Protein AF-A0A4Q0T1L3-F1 (afdb_monomer)

Mean predicted aligned error: 10.46 Å

pLDDT: mean 76.22, std 13.45, range [48.03, 91.88]

Foldseek 3Di:
DDPLVVLLVVLLVLLVVLLVVLVVLLVVLVDQPQDPDDDQPDDPPDDPVSVVVVVVSVVVSVVVSVVVSVVSNVVSVVSNVSSVVSVVVSVVSVVD

Organism: NCBI:txid2479048

Sequence (96 aa):
MNTFRIAYIVCSSAAAICALAAAVYWYLSSRPTPTLCEVPGASISDVPELYT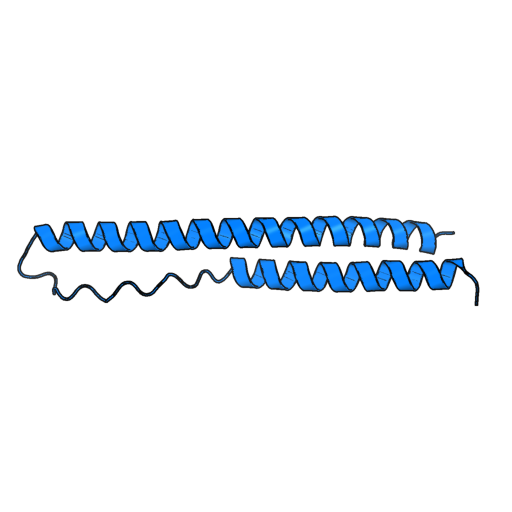LNVQVDVYAVRDALIETSTLNKKAAIWSAVAALFGAAAAILGIM

Solvent-accessible surface area (backbone atoms only — not comparable to full-atom values): 5113 Å² total; per-residue (Å²): 130,62,69,56,60,55,52,22,52,52,27,42,51,52,13,51,53,27,40,50,53,14,51,51,28,46,52,51,33,73,53,58,73,56,66,81,69,74,77,71,94,64,73,96,82,80,62,76,74,57,52,60,50,50,57,48,52,54,52,50,33,52,49,52,30,51,53,52,26,53,53,32,42,54,52,15,50,51,28,42,52,53,12,49,53,27,39,51,53,17,53,56,45,70,74,108

Radius of gyration: 23.12 Å; Cα contacts (8 Å, |Δi|>4): 80; chains: 1; bounding box: 56×13×64 Å

Structure (mmCIF, N/CA/C/O backbone):
data_AF-A0A4Q0T1L3-F1
#
_entry.id   A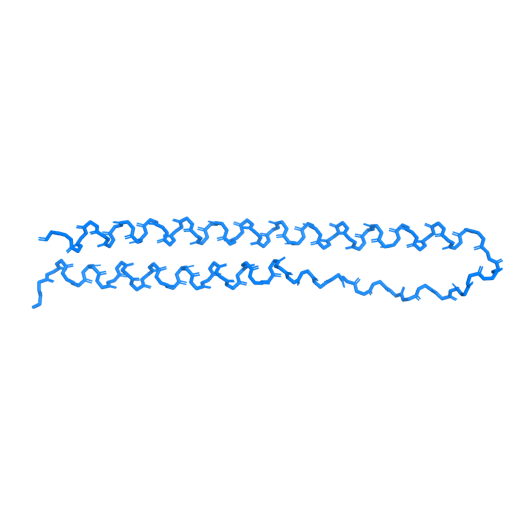F-A0A4Q0T1L3-F1
#
loop_
_atom_site.group_PDB
_atom_site.id
_atom_site.type_symbol
_atom_site.label_atom_id
_atom_site.label_alt_id
_atom_site.label_comp_id
_atom_site.label_asym_id
_atom_site.label_entity_id
_atom_site.label_seq_id
_atom_site.pdbx_PDB_ins_code
_atom_site.Cartn_x
_atom_site.Cartn_y
_atom_site.Cartn_z
_atom_site.occupancy
_atom_site.B_iso_or_equiv
_atom_site.auth_seq_id
_atom_site.auth_comp_id
_atom_site.auth_asym_id
_atom_site.auth_atom_id
_atom_site.pdbx_PDB_model_num
ATOM 1 N N . MET A 1 1 ? 27.715 0.424 -20.783 1.00 59.72 1 MET A N 1
ATOM 2 C CA . MET A 1 1 ? 26.371 0.014 -20.315 1.00 59.72 1 MET A CA 1
ATOM 3 C C . MET A 1 1 ? 25.367 0.947 -20.983 1.00 59.72 1 MET A C 1
ATOM 5 O O . MET A 1 1 ? 25.541 2.147 -20.840 1.00 59.72 1 MET A O 1
ATOM 9 N N . ASN A 1 2 ? 24.426 0.440 -21.792 1.00 78.12 2 ASN A N 1
ATOM 10 C CA . ASN A 1 2 ? 23.493 1.288 -22.556 1.00 78.12 2 ASN A CA 1
ATOM 11 C C . ASN A 1 2 ? 22.631 2.140 -21.616 1.00 78.12 2 ASN A C 1
ATOM 13 O O . ASN A 1 2 ? 22.073 1.612 -20.655 1.00 78.12 2 ASN A O 1
ATOM 17 N N . THR A 1 3 ? 22.487 3.430 -21.918 1.00 81.81 3 THR A N 1
ATOM 18 C CA . THR A 1 3 ? 21.725 4.414 -21.128 1.00 81.81 3 THR A CA 1
ATOM 19 C C . THR A 1 3 ? 20.294 3.944 -20.823 1.00 81.81 3 THR A C 1
ATOM 21 O O . THR A 1 3 ? 19.819 4.108 -19.702 1.00 81.81 3 THR A O 1
ATOM 24 N N . PHE A 1 4 ? 19.650 3.245 -21.764 1.00 84.38 4 PHE A N 1
ATOM 25 C CA . PHE A 1 4 ? 18.324 2.635 -21.589 1.00 84.38 4 PHE A CA 1
ATOM 26 C C . PHE A 1 4 ? 18.271 1.564 -20.494 1.00 84.38 4 PHE A C 1
ATOM 28 O O . PHE A 1 4 ? 17.331 1.535 -19.706 1.00 84.38 4 PHE A O 1
ATOM 35 N N . ARG A 1 5 ? 19.313 0.730 -20.367 1.00 83.44 5 ARG A N 1
ATOM 36 C CA . ARG A 1 5 ? 19.382 -0.281 -19.299 1.00 83.44 5 ARG A CA 1
ATOM 37 C C . ARG A 1 5 ? 19.495 0.359 -17.921 1.00 83.44 5 ARG A C 1
ATOM 39 O O . ARG A 1 5 ? 18.912 -0.144 -16.969 1.00 83.44 5 ARG A O 1
ATOM 46 N N . ILE A 1 6 ? 20.227 1.467 -17.815 1.00 86.25 6 ILE A N 1
ATOM 47 C CA . ILE A 1 6 ? 20.348 2.212 -16.556 1.00 86.25 6 ILE A CA 1
ATOM 48 C C . ILE A 1 6 ? 18.988 2.820 -16.188 1.00 86.25 6 ILE A C 1
ATOM 50 O O . ILE A 1 6 ? 18.528 2.629 -15.065 1.00 86.25 6 ILE A O 1
ATOM 54 N N . ALA A 1 7 ? 18.306 3.469 -17.139 1.00 85.56 7 ALA A N 1
ATOM 55 C CA . ALA A 1 7 ? 16.974 4.036 -16.921 1.00 85.56 7 ALA A CA 1
ATOM 56 C C . ALA A 1 7 ? 15.933 2.968 -16.531 1.00 85.56 7 ALA A C 1
ATOM 58 O O . ALA A 1 7 ? 15.173 3.170 -15.587 1.00 85.56 7 ALA A O 1
ATOM 59 N N . TYR A 1 8 ? 15.956 1.801 -17.182 1.00 88.88 8 TYR A N 1
ATOM 60 C CA . TYR A 1 8 ? 15.109 0.657 -16.835 1.00 88.88 8 TYR A CA 1
ATOM 61 C C . TYR A 1 8 ? 15.305 0.201 -15.382 1.00 88.88 8 TYR A C 1
ATOM 63 O O . TYR A 1 8 ? 14.328 0.014 -14.652 1.00 88.88 8 TYR A O 1
ATOM 71 N N . ILE A 1 9 ? 16.561 0.043 -14.946 1.00 87.69 9 ILE A N 1
ATOM 72 C CA . ILE A 1 9 ? 16.888 -0.383 -13.576 1.00 87.69 9 ILE A CA 1
ATOM 73 C C . ILE A 1 9 ? 16.395 0.657 -12.563 1.00 87.69 9 ILE A C 1
ATOM 75 O O . ILE A 1 9 ? 15.808 0.294 -11.541 1.00 87.69 9 ILE A O 1
ATOM 79 N N . VAL A 1 10 ? 16.584 1.948 -12.851 1.00 88.19 10 VAL A N 1
ATOM 80 C CA . VAL A 1 10 ? 16.126 3.042 -11.981 1.00 88.19 10 VAL A CA 1
ATOM 81 C C . VAL A 1 10 ? 14.597 3.068 -11.879 1.00 88.19 10 VAL A C 1
ATOM 83 O O . VAL A 1 10 ? 14.064 3.090 -10.772 1.00 88.19 10 VAL A O 1
ATOM 86 N N . CYS A 1 11 ? 13.869 2.991 -12.995 1.00 87.94 11 CYS A N 1
ATOM 87 C CA . CYS A 1 11 ? 12.403 2.976 -12.962 1.00 87.94 11 CYS A CA 1
ATOM 88 C C . CYS A 1 11 ? 11.852 1.718 -12.272 1.00 87.94 11 CYS A C 1
ATOM 90 O O . CYS A 1 11 ? 10.925 1.819 -11.471 1.00 87.94 11 CYS A O 1
ATOM 92 N N . SER A 1 12 ? 12.450 0.548 -12.516 1.00 86.06 12 SER A N 1
ATOM 93 C CA . SER A 1 12 ? 12.020 -0.715 -11.896 1.00 86.06 12 SER A CA 1
ATOM 94 C C . SER A 1 12 ? 12.247 -0.722 -10.384 1.00 86.06 12 SER A C 1
ATOM 96 O O . SER A 1 12 ? 11.379 -1.148 -9.623 1.00 86.06 12 SER A O 1
ATOM 98 N N . SER A 1 13 ? 13.398 -0.218 -9.929 1.00 88.69 13 SER A N 1
ATOM 99 C CA . SER A 1 13 ? 13.694 -0.101 -8.497 1.00 88.69 13 SER A CA 1
ATOM 100 C C . SER A 1 13 ? 12.791 0.926 -7.808 1.00 88.69 13 SER A C 1
ATOM 102 O O . SER A 1 13 ? 12.257 0.637 -6.737 1.00 88.69 13 SER A O 1
ATOM 104 N N . ALA A 1 14 ? 12.529 2.074 -8.442 1.00 88.06 14 ALA A N 1
ATOM 105 C CA . ALA A 1 14 ? 11.575 3.060 -7.935 1.00 88.06 14 ALA A CA 1
ATOM 106 C C . ALA A 1 14 ? 10.152 2.483 -7.819 1.00 88.06 14 ALA A C 1
ATOM 108 O O . ALA A 1 14 ? 9.498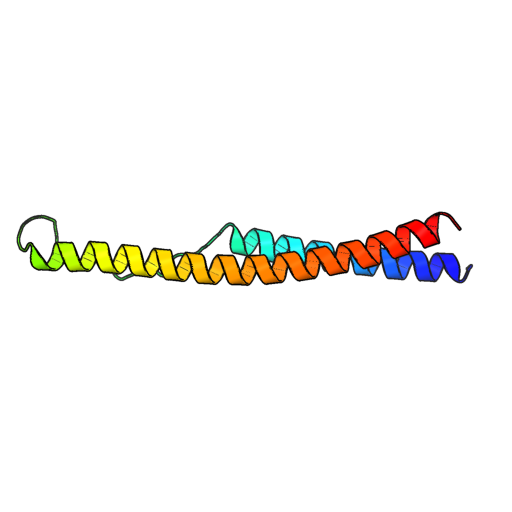 2.666 -6.790 1.00 88.06 14 ALA A O 1
ATOM 109 N N . ALA A 1 15 ? 9.695 1.727 -8.826 1.00 88.81 15 ALA A N 1
ATOM 110 C CA . ALA A 1 15 ? 8.401 1.046 -8.795 1.00 88.81 15 ALA A CA 1
ATOM 111 C C . ALA A 1 15 ? 8.309 0.043 -7.634 1.00 88.81 15 ALA A C 1
ATOM 113 O O . ALA A 1 15 ? 7.318 0.039 -6.903 1.00 88.81 15 ALA A O 1
ATOM 114 N N . ALA A 1 16 ? 9.359 -0.757 -7.420 1.00 88.50 16 ALA A N 1
ATOM 115 C CA . ALA A 1 16 ? 9.414 -1.734 -6.335 1.00 88.50 16 ALA A CA 1
ATOM 116 C C . ALA A 1 16 ? 9.348 -1.075 -4.945 1.00 88.50 16 ALA A C 1
ATOM 118 O O . ALA A 1 16 ? 8.588 -1.525 -4.088 1.00 88.50 16 ALA A O 1
ATOM 119 N N . ILE A 1 17 ? 10.085 0.021 -4.729 1.00 91.88 17 ILE A N 1
ATOM 120 C CA . ILE A 1 17 ? 10.057 0.769 -3.459 1.00 91.88 17 ILE A CA 1
ATOM 121 C C . ILE A 1 17 ? 8.660 1.348 -3.203 1.00 91.88 17 ILE A C 1
ATOM 123 O O . ILE A 1 17 ? 8.130 1.226 -2.097 1.00 91.88 17 ILE A O 1
ATOM 127 N N . CYS A 1 18 ? 8.033 1.932 -4.227 1.00 88.81 18 CYS A N 1
ATOM 128 C CA . CYS A 1 18 ? 6.682 2.482 -4.111 1.00 88.81 18 CYS A CA 1
ATOM 129 C C . CYS A 1 18 ? 5.642 1.388 -3.819 1.00 88.81 18 CYS A C 1
ATOM 131 O O . CYS A 1 18 ? 4.753 1.589 -2.992 1.00 88.81 18 CYS A O 1
ATOM 133 N N . ALA A 1 19 ? 5.772 0.217 -4.451 1.00 83.69 19 ALA A N 1
ATOM 134 C CA . ALA A 1 19 ? 4.894 -0.926 -4.211 1.00 83.69 19 ALA A CA 1
ATOM 135 C C . ALA A 1 19 ? 5.036 -1.471 -2.780 1.00 83.69 19 ALA A C 1
ATOM 137 O O . ALA A 1 19 ? 4.031 -1.776 -2.138 1.00 83.69 19 ALA A O 1
ATOM 138 N N . LEU A 1 20 ? 6.262 -1.529 -2.246 1.00 90.62 20 LEU A N 1
ATOM 139 C CA . LEU A 1 20 ? 6.504 -1.899 -0.848 1.00 90.62 20 LEU A CA 1
ATOM 140 C C . LEU A 1 20 ? 5.868 -0.896 0.120 1.00 90.62 20 LEU A C 1
ATOM 142 O O . LEU A 1 20 ? 5.187 -1.307 1.059 1.00 90.62 20 LEU A O 1
ATOM 146 N N . ALA A 1 21 ? 6.026 0.407 -0.126 1.00 88.31 21 ALA A N 1
ATOM 147 C CA . ALA A 1 21 ? 5.383 1.439 0.687 1.00 88.31 21 ALA A CA 1
ATOM 148 C C . ALA A 1 21 ? 3.850 1.303 0.659 1.00 88.31 21 ALA A C 1
ATOM 150 O O . ALA A 1 21 ? 3.208 1.330 1.709 1.00 88.31 21 ALA A O 1
ATOM 151 N N . ALA A 1 22 ? 3.262 1.080 -0.522 1.00 84.88 22 ALA A N 1
ATOM 152 C CA . ALA A 1 22 ? 1.832 0.820 -0.657 1.00 84.88 22 ALA A CA 1
ATOM 153 C C . ALA A 1 22 ? 1.394 -0.412 0.150 1.00 84.88 22 ALA A C 1
ATOM 155 O O . ALA A 1 22 ? 0.411 -0.334 0.885 1.00 84.88 22 ALA A O 1
ATOM 156 N N . ALA A 1 23 ? 2.135 -1.520 0.059 1.00 85.50 23 ALA A N 1
ATOM 157 C CA . ALA A 1 23 ? 1.843 -2.751 0.790 1.00 85.50 23 ALA A CA 1
ATOM 158 C C . ALA A 1 23 ? 1.874 -2.548 2.314 1.00 85.50 23 ALA A C 1
ATOM 160 O O . ALA A 1 23 ? 1.004 -3.063 3.014 1.00 85.50 23 ALA A O 1
ATOM 161 N N . VAL A 1 24 ? 2.817 -1.749 2.829 1.00 87.81 24 VAL A N 1
ATOM 162 C CA . VAL A 1 24 ? 2.860 -1.384 4.256 1.00 87.81 24 VAL A CA 1
ATOM 163 C C . VAL A 1 24 ? 1.603 -0.615 4.660 1.00 87.81 24 VAL A C 1
ATOM 165 O O . VAL A 1 24 ? 0.991 -0.946 5.673 1.00 87.81 24 VAL A O 1
ATOM 168 N N . TYR A 1 25 ? 1.168 0.371 3.872 1.00 86.12 25 TYR A N 1
ATOM 169 C CA . TYR A 1 25 ? -0.052 1.122 4.187 1.00 86.12 25 TYR A CA 1
ATOM 170 C C . TYR A 1 25 ? -1.324 0.271 4.092 1.00 86.12 25 TYR A C 1
ATOM 172 O O . TYR A 1 25 ? -2.201 0.432 4.937 1.00 86.12 25 TYR A O 1
ATOM 180 N N . TRP A 1 26 ? -1.406 -0.655 3.131 1.00 83.94 26 TRP A N 1
ATOM 181 C CA . TRP A 1 26 ? -2.492 -1.642 3.048 1.00 83.94 26 TRP A CA 1
ATOM 182 C C . TRP A 1 26 ? -2.504 -2.594 4.248 1.00 83.94 26 TRP A C 1
ATOM 184 O O . TRP A 1 26 ? -3.558 -2.929 4.781 1.00 83.94 26 TRP A O 1
ATOM 194 N N . TYR A 1 27 ? -1.328 -3.017 4.710 1.00 84.88 27 TYR A N 1
ATOM 195 C CA . TYR A 1 27 ? -1.222 -3.850 5.900 1.00 84.88 27 TYR A CA 1
ATOM 196 C C . TYR A 1 27 ? -1.668 -3.095 7.157 1.00 84.88 27 TYR A C 1
ATOM 198 O O . TYR A 1 27 ? -2.449 -3.627 7.946 1.00 84.88 27 TYR A O 1
ATOM 206 N N . LEU A 1 28 ? -1.237 -1.842 7.320 1.00 80.38 28 LEU A N 1
ATOM 207 C CA . LEU A 1 28 ? -1.662 -1.000 8.440 1.00 80.38 28 LEU A CA 1
ATOM 208 C C . LEU A 1 28 ? -3.168 -0.712 8.397 1.00 80.38 28 LEU A C 1
ATOM 210 O O . LEU A 1 28 ? -3.829 -0.798 9.427 1.00 80.38 28 LEU A O 1
ATOM 214 N N . SER A 1 29 ? -3.739 -0.449 7.218 1.00 79.00 29 SER A N 1
ATOM 215 C CA . SER A 1 29 ? -5.185 -0.234 7.090 1.00 79.00 29 SER A CA 1
ATOM 216 C C . SER A 1 29 ? -6.010 -1.503 7.329 1.00 79.00 29 SER A C 1
ATOM 218 O O . SER A 1 29 ? -7.159 -1.402 7.745 1.00 79.00 29 SER A O 1
ATOM 220 N N . SER A 1 30 ? -5.435 -2.694 7.118 1.00 76.25 30 SER A N 1
ATOM 221 C CA . SER A 1 30 ? -6.088 -3.976 7.432 1.00 76.25 30 SER A CA 1
ATOM 222 C C . SER A 1 30 ? -6.130 -4.299 8.928 1.00 76.25 30 SER A C 1
ATOM 224 O O . SER A 1 30 ? -6.868 -5.190 9.347 1.00 76.25 30 SER A O 1
ATOM 226 N N . ARG A 1 31 ? -5.342 -3.580 9.737 1.00 76.50 31 ARG A N 1
ATOM 227 C CA . ARG A 1 31 ? -5.274 -3.735 11.192 1.00 76.50 31 ARG A CA 1
ATOM 228 C C . ARG A 1 31 ? -5.622 -2.416 11.886 1.00 76.50 31 ARG A C 1
ATOM 230 O O . ARG A 1 31 ? -4.757 -1.863 12.570 1.00 76.50 31 ARG A O 1
ATOM 237 N N . PRO A 1 32 ? -6.865 -1.905 11.738 1.00 66.19 32 PRO A N 1
ATOM 238 C CA . PRO A 1 32 ? -7.334 -0.854 12.628 1.00 66.19 32 PRO A CA 1
ATOM 239 C C . PRO A 1 32 ? -7.123 -1.344 14.053 1.00 66.19 32 PRO A C 1
ATOM 241 O O . PRO A 1 32 ? -7.615 -2.410 14.419 1.00 66.19 32 PRO A O 1
ATOM 244 N N . THR A 1 33 ? -6.348 -0.600 14.832 1.00 60.97 33 THR A N 1
ATOM 245 C CA . THR A 1 33 ? -6.255 -0.854 16.265 1.00 60.97 33 THR A CA 1
ATOM 246 C C . THR A 1 33 ? -7.293 0.076 16.874 1.00 60.97 33 THR A C 1
ATOM 248 O O . THR A 1 33 ? -6.995 1.261 17.007 1.00 60.97 33 THR A O 1
ATOM 251 N N . PRO A 1 34 ? -8.539 -0.378 17.123 1.00 57.56 34 PRO A N 1
ATOM 252 C CA . PRO A 1 34 ? -9.525 0.488 17.745 1.00 57.56 34 PRO A CA 1
ATOM 253 C C . PRO A 1 34 ? -8.941 0.966 19.069 1.00 57.56 34 PRO A C 1
ATOM 255 O O . PRO A 1 34 ? -8.403 0.166 19.842 1.00 57.56 34 PRO A O 1
ATOM 258 N N . THR A 1 35 ? -8.983 2.278 19.291 1.00 57.34 35 THR A N 1
ATOM 259 C CA . THR A 1 35 ? -8.579 2.876 20.558 1.00 57.34 35 THR A CA 1
ATOM 260 C C . THR A 1 35 ? -9.310 2.118 21.655 1.00 57.34 35 THR A C 1
ATOM 262 O O . THR A 1 35 ? -10.534 2.007 21.603 1.00 57.34 35 THR A O 1
ATOM 265 N N . LEU A 1 36 ? -8.568 1.532 22.598 1.00 52.81 36 LEU A N 1
ATOM 266 C CA . LEU A 1 36 ? -9.155 0.870 23.757 1.00 52.81 36 LEU A CA 1
ATOM 267 C C . LEU A 1 36 ? -9.907 1.941 24.543 1.00 52.81 36 LEU A C 1
ATOM 269 O O . LEU A 1 36 ? -9.319 2.650 25.357 1.00 52.81 36 LEU A O 1
ATOM 273 N N . CYS A 1 37 ? -11.193 2.105 24.257 1.00 54.59 37 CYS A N 1
ATOM 274 C CA . CYS A 1 37 ? -12.072 2.813 25.158 1.00 54.59 37 CYS A CA 1
ATOM 275 C C . CYS A 1 37 ? -12.028 2.066 26.488 1.00 54.59 37 CYS A C 1
ATOM 277 O O . CYS A 1 37 ? -12.111 0.834 26.505 1.00 54.59 37 CYS A O 1
ATOM 279 N N . GLU A 1 38 ? -11.807 2.804 27.580 1.00 53.50 38 GLU A N 1
ATOM 280 C CA . GLU A 1 38 ? -11.798 2.245 28.929 1.00 53.50 38 GLU A CA 1
ATOM 281 C C . GLU A 1 38 ? -12.978 1.290 29.086 1.00 53.50 38 GLU A C 1
ATOM 283 O O . GLU A 1 38 ? -14.107 1.631 28.726 1.00 53.50 38 GLU A O 1
ATOM 288 N N . VAL A 1 39 ? -12.695 0.079 29.581 1.00 52.88 39 VAL A N 1
ATOM 289 C CA . VAL A 1 39 ? -13.730 -0.913 29.860 1.00 52.88 39 VAL A CA 1
ATOM 290 C C . VAL A 1 39 ? -14.766 -0.219 30.734 1.00 52.88 39 VAL A C 1
ATOM 292 O O . VAL A 1 39 ? -14.419 0.246 31.823 1.00 52.88 39 VAL A O 1
ATOM 295 N N . PRO A 1 40 ? -16.014 -0.101 30.280 1.00 52.50 40 PRO A N 1
A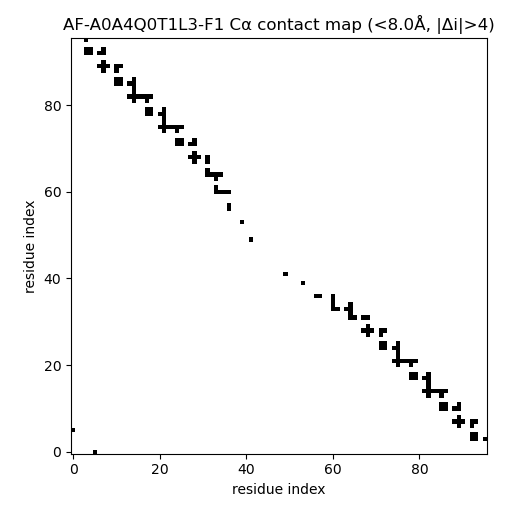TOM 296 C CA . PRO A 1 40 ? -16.989 0.628 31.052 1.00 52.50 40 PRO A CA 1
ATOM 297 C C . PRO A 1 40 ? -17.220 -0.072 32.384 1.00 52.50 40 PRO A C 1
ATOM 299 O O . PRO A 1 40 ? -17.537 -1.260 32.433 1.00 52.50 40 PRO A O 1
ATOM 302 N N . GLY A 1 41 ? -17.026 0.672 33.473 1.00 51.44 41 GLY A N 1
ATOM 303 C CA . GLY A 1 41 ? -16.963 0.162 34.845 1.00 51.44 41 GLY A CA 1
ATOM 304 C C . GLY A 1 41 ? -18.281 -0.350 35.436 1.00 51.44 41 GLY A C 1
ATOM 305 O O . GLY A 1 41 ? -18.428 -0.342 36.654 1.00 51.44 41 GLY A O 1
ATOM 306 N N . ALA A 1 42 ? -19.242 -0.785 34.622 1.00 50.06 42 ALA A N 1
ATOM 307 C CA . ALA A 1 42 ? -20.533 -1.263 35.096 1.00 50.06 42 ALA A CA 1
ATOM 308 C C . ALA A 1 42 ? -20.860 -2.644 34.517 1.00 50.06 42 ALA A C 1
ATOM 310 O O . ALA A 1 42 ? -21.137 -2.810 33.330 1.00 50.06 42 ALA A O 1
ATOM 311 N N . SER A 1 43 ? -20.843 -3.637 35.409 1.00 48.03 43 SER A N 1
ATOM 312 C CA . SER A 1 43 ? -21.539 -4.913 35.237 1.00 48.03 43 SER A CA 1
ATOM 313 C C . SER A 1 43 ? -23.011 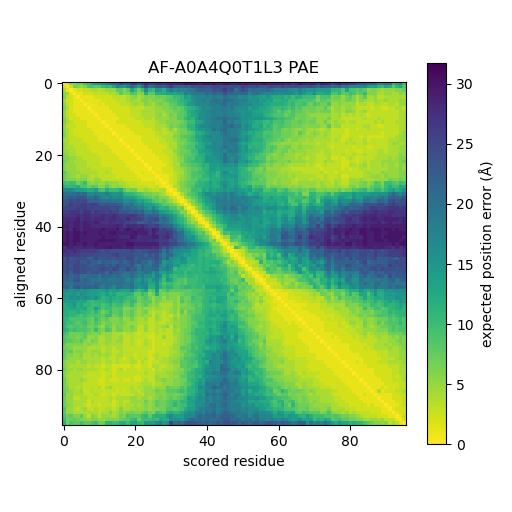-4.650 34.881 1.00 48.03 43 SER A C 1
ATOM 315 O O . SER A 1 43 ? -23.611 -3.704 35.384 1.00 48.03 43 SER A O 1
ATOM 317 N N . ILE A 1 44 ? -23.583 -5.512 34.034 1.00 53.81 44 ILE A N 1
ATOM 318 C CA . ILE A 1 44 ? -24.927 -5.465 33.411 1.00 53.81 44 ILE A CA 1
ATOM 319 C C . ILE A 1 44 ? -26.096 -5.271 34.413 1.00 53.81 44 ILE A C 1
ATOM 321 O O . ILE A 1 44 ? -27.239 -5.097 34.006 1.00 53.81 44 ILE A O 1
ATOM 325 N N . SER A 1 45 ? -25.829 -5.277 35.719 1.00 56.28 45 SER A N 1
ATOM 326 C CA . SER A 1 45 ? -26.835 -5.402 36.768 1.00 56.28 45 SER A CA 1
ATOM 327 C C . SER A 1 45 ? -27.633 -4.132 37.106 1.00 56.28 45 SER A C 1
ATOM 329 O O . SER A 1 45 ? -28.824 -4.282 37.344 1.00 56.28 45 SER A O 1
ATOM 331 N N . ASP A 1 46 ? -27.083 -2.904 37.130 1.00 54.88 46 ASP A N 1
ATOM 332 C CA . ASP A 1 46 ? -27.708 -1.902 38.032 1.00 54.88 46 ASP A CA 1
ATOM 333 C C . ASP A 1 46 ? -28.124 -0.524 37.462 1.00 54.88 46 ASP A C 1
ATOM 335 O O . ASP A 1 46 ? -28.839 0.192 38.163 1.00 54.88 46 ASP A O 1
ATOM 339 N N . VAL A 1 47 ? -27.771 -0.107 36.229 1.00 59.50 47 VAL A N 1
ATOM 340 C CA . VAL A 1 47 ? -28.153 1.246 35.730 1.00 59.50 47 VAL A CA 1
ATOM 341 C C . VAL A 1 47 ? -28.359 1.324 34.196 1.00 59.50 47 VAL A C 1
ATOM 343 O O . VAL A 1 47 ? -27.392 1.176 33.446 1.00 59.50 47 VAL A O 1
ATOM 346 N N . PRO A 1 48 ? -29.575 1.640 33.691 1.00 57.69 48 PRO A N 1
ATOM 347 C CA . PRO A 1 48 ? -29.868 1.752 32.250 1.00 57.69 48 PRO A CA 1
ATOM 348 C C . PRO A 1 48 ? -29.125 2.882 31.516 1.00 57.69 48 PRO A C 1
ATOM 350 O O . PRO A 1 48 ? -28.783 2.745 30.345 1.00 57.69 48 PRO A O 1
ATOM 353 N N . GLU A 1 49 ? -28.855 4.002 32.188 1.00 57.91 49 GLU A N 1
ATOM 354 C CA . GLU A 1 49 ? -28.198 5.180 31.590 1.00 57.91 49 GLU A CA 1
ATOM 355 C C . GLU A 1 49 ? -26.727 4.909 31.221 1.00 57.91 49 GLU A C 1
ATOM 357 O O . GLU A 1 49 ? -26.202 5.453 30.245 1.00 57.91 49 GLU A O 1
ATOM 362 N N . LEU A 1 50 ? -26.068 3.997 31.941 1.00 54.62 50 LEU A N 1
ATOM 363 C CA . LEU A 1 50 ? -24.700 3.569 31.639 1.00 54.62 50 LEU A CA 1
ATOM 364 C C . LEU A 1 50 ? -24.641 2.639 30.414 1.00 54.62 50 LEU A C 1
ATOM 366 O O . LEU A 1 50 ? -23.639 2.629 29.702 1.00 54.62 50 LEU A O 1
ATOM 370 N N . TYR A 1 51 ? -25.727 1.926 30.091 1.00 56.22 51 TYR A N 1
ATOM 371 C CA . TYR A 1 51 ? -25.809 1.106 28.876 1.00 56.22 51 TYR A CA 1
ATOM 372 C C . TYR A 1 51 ? -25.781 1.964 27.605 1.00 56.22 51 TYR A C 1
ATOM 374 O O . TYR A 1 51 ? -25.056 1.658 26.656 1.00 56.22 51 TYR A O 1
ATOM 382 N N . THR A 1 52 ? -26.518 3.079 27.594 1.00 57.75 52 THR A N 1
ATOM 383 C CA . THR A 1 52 ? -26.482 4.030 26.473 1.00 57.75 52 THR A CA 1
ATOM 384 C C . THR A 1 52 ? -25.101 4.650 26.278 1.00 57.75 52 THR A C 1
ATOM 386 O O . THR A 1 52 ? -24.709 4.895 25.137 1.00 57.75 52 THR A O 1
ATOM 389 N N . LEU A 1 53 ? -24.344 4.842 27.363 1.00 57.22 53 LEU A N 1
ATOM 390 C CA . LEU A 1 53 ? -22.975 5.347 27.298 1.00 57.22 53 LEU A CA 1
ATOM 391 C C . LEU A 1 53 ? -22.028 4.315 26.657 1.00 57.22 53 LEU A C 1
ATOM 393 O O . LEU A 1 53 ? -21.264 4.675 25.768 1.00 57.22 53 LEU A O 1
ATOM 397 N N 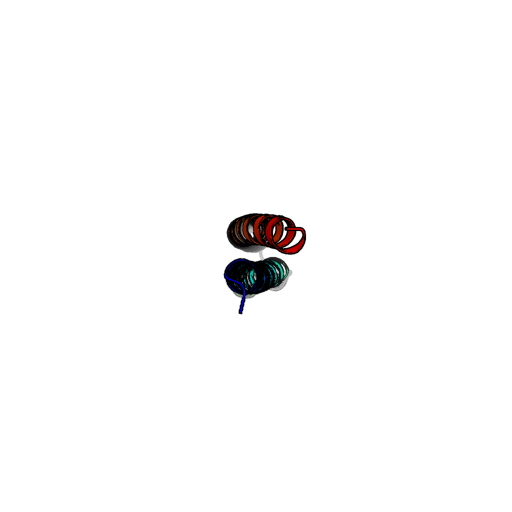. ASN A 1 54 ? -22.144 3.027 27.008 1.00 58.66 54 ASN A N 1
ATOM 398 C CA . ASN A 1 54 ? -21.325 1.953 26.417 1.00 58.66 54 ASN A CA 1
ATOM 399 C C . ASN A 1 54 ? -21.516 1.809 24.919 1.00 58.66 54 ASN A C 1
ATOM 401 O O . ASN A 1 54 ? -20.542 1.748 24.172 1.00 58.66 54 ASN A O 1
ATOM 405 N N . VAL A 1 55 ? -22.774 1.778 24.480 1.00 60.44 55 VAL A N 1
ATOM 406 C CA . VAL A 1 55 ? -23.102 1.649 23.058 1.00 60.44 55 VAL A CA 1
ATOM 407 C C . VAL A 1 55 ? -22.575 2.856 22.280 1.00 60.44 55 VAL A C 1
ATOM 409 O O . VAL A 1 55 ? -22.061 2.700 21.177 1.00 60.44 55 VAL A O 1
ATOM 412 N N . GLN A 1 56 ? -22.648 4.061 22.851 1.00 59.84 56 GLN A N 1
ATOM 413 C CA . GLN A 1 56 ? -22.094 5.255 22.214 1.00 59.84 56 GLN A CA 1
ATOM 414 C C . GLN A 1 56 ? -20.567 5.203 22.119 1.00 59.84 56 GLN A C 1
ATOM 416 O O . GLN A 1 56 ? -20.026 5.478 21.052 1.00 59.84 56 GLN A O 1
ATOM 421 N N . VAL A 1 57 ? -19.878 4.826 23.198 1.00 61.28 57 VAL A N 1
ATOM 422 C CA . VAL A 1 57 ? -18.411 4.723 23.243 1.00 61.28 57 VAL A CA 1
ATOM 423 C C . VAL A 1 57 ? -17.889 3.721 22.207 1.00 61.28 57 VAL A C 1
ATOM 425 O O . VAL A 1 57 ? -16.954 4.040 21.474 1.00 61.28 57 VAL A O 1
ATOM 428 N N . ASP A 1 58 ? -18.548 2.570 22.063 1.00 66.69 58 ASP A N 1
ATOM 429 C CA . ASP A 1 58 ? -18.190 1.552 21.068 1.00 66.69 58 ASP A CA 1
ATOM 430 C C . ASP A 1 58 ? -18.416 2.061 19.627 1.00 66.69 58 ASP A C 1
ATOM 432 O O . ASP A 1 58 ? -17.555 1.943 18.754 1.00 66.69 58 ASP A O 1
ATOM 436 N N . VAL A 1 59 ? -19.534 2.758 19.382 1.00 70.31 59 VAL A N 1
ATOM 437 C CA . VAL A 1 59 ? -19.832 3.368 18.072 1.00 70.31 59 VAL A CA 1
ATOM 438 C C . VAL A 1 59 ? -18.831 4.472 17.705 1.00 70.31 59 VAL A C 1
ATOM 440 O O . VAL A 1 59 ? -18.422 4.560 16.543 1.00 70.31 59 VAL A O 1
ATOM 443 N N . TYR A 1 60 ? -18.409 5.306 18.659 1.00 73.12 60 TYR A N 1
ATOM 444 C CA . TYR A 1 60 ? -17.398 6.339 18.412 1.00 73.12 60 TYR A CA 1
ATOM 445 C C . TYR A 1 60 ? -16.011 5.735 18.158 1.00 73.12 60 TYR A C 1
ATOM 447 O O . TYR A 1 60 ? -15.355 6.137 17.198 1.00 73.12 60 TYR A O 1
ATOM 455 N N . ALA A 1 61 ? -15.607 4.714 18.923 1.00 68.69 61 ALA A N 1
ATOM 456 C CA . ALA A 1 61 ? -14.340 4.011 18.713 1.00 68.69 61 ALA A CA 1
ATOM 457 C C . ALA A 1 61 ? -14.262 3.353 17.326 1.00 68.69 61 ALA A C 1
ATOM 459 O O . ALA A 1 61 ? -13.257 3.474 16.619 1.00 68.69 61 ALA A O 1
ATOM 460 N N . VAL A 1 62 ? -15.352 2.708 16.896 1.00 75.50 62 VAL A N 1
ATOM 461 C CA . VAL A 1 62 ? -15.464 2.112 15.557 1.00 75.50 62 VAL A CA 1
ATOM 462 C C . VAL A 1 62 ? -15.426 3.188 14.471 1.00 75.50 62 VAL A C 1
ATOM 464 O O . VAL A 1 62 ? -14.754 3.013 13.451 1.00 75.50 62 VAL A O 1
ATOM 467 N N . ARG A 1 63 ? -16.112 4.321 14.674 1.00 78.81 63 ARG A N 1
ATOM 468 C CA . ARG A 1 63 ? -16.095 5.441 13.724 1.00 78.81 63 ARG A CA 1
ATOM 469 C C . ARG A 1 63 ? -14.685 6.002 13.540 1.00 78.81 63 ARG A C 1
ATOM 471 O O . ARG A 1 63 ? -14.276 6.223 12.399 1.00 78.81 63 ARG A O 1
ATOM 478 N N . ASP A 1 64 ? -13.950 6.207 14.624 1.00 77.56 64 ASP A N 1
ATOM 479 C CA . ASP A 1 64 ? -12.595 6.758 14.567 1.00 77.56 64 ASP A CA 1
ATOM 480 C C . ASP A 1 64 ? -11.625 5.779 13.886 1.00 77.56 64 ASP A C 1
ATOM 482 O O . ASP A 1 64 ? -10.875 6.178 12.990 1.00 77.56 64 ASP A O 1
ATOM 486 N N . ALA A 1 65 ? -11.739 4.479 14.182 1.00 74.94 65 ALA A N 1
ATOM 487 C CA . ALA A 1 65 ? -10.985 3.432 13.490 1.00 74.94 65 ALA A CA 1
ATOM 488 C C . ALA A 1 65 ? -11.284 3.383 11.972 1.00 74.94 65 ALA A C 1
ATOM 490 O O . ALA A 1 65 ? -10.384 3.175 11.150 1.00 74.94 65 ALA A O 1
ATOM 491 N N . LEU A 1 66 ? -12.535 3.620 11.560 1.00 80.25 66 LEU A N 1
ATOM 492 C CA . LEU A 1 66 ? -12.917 3.697 10.142 1.00 80.25 66 LEU A CA 1
ATOM 493 C C . LEU A 1 66 ? -12.347 4.940 9.437 1.00 80.25 66 LEU A C 1
ATOM 495 O O . LEU A 1 66 ? -11.951 4.873 8.270 1.00 80.25 66 LEU A O 1
ATOM 499 N N . ILE A 1 67 ? -12.275 6.079 10.127 1.00 83.75 67 ILE A N 1
ATOM 500 C CA . ILE A 1 67 ? -11.670 7.304 9.580 1.00 83.75 67 ILE A CA 1
ATOM 501 C C . ILE A 1 67 ? -10.157 7.117 9.393 1.00 83.75 67 ILE 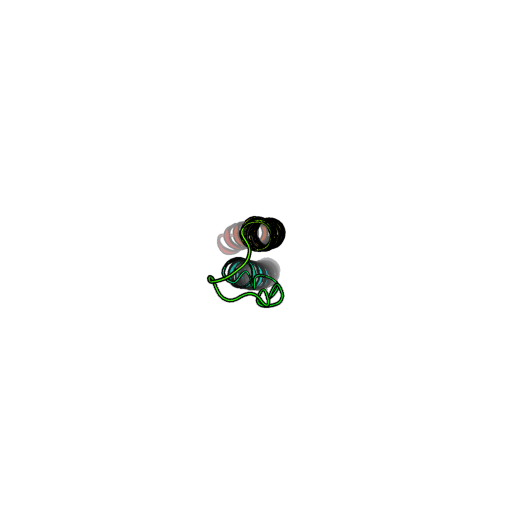A C 1
ATOM 503 O O . ILE A 1 67 ? -9.601 7.501 8.353 1.00 83.75 67 ILE A O 1
ATOM 507 N N . GLU A 1 68 ? -9.488 6.491 10.362 1.00 80.75 68 GLU A N 1
ATOM 508 C CA . GLU A 1 68 ? -8.053 6.213 10.289 1.00 80.75 68 GLU A CA 1
ATOM 509 C C . GLU A 1 68 ? -7.720 5.242 9.148 1.00 80.75 68 GLU A C 1
ATOM 511 O O . GLU A 1 68 ? -6.868 5.536 8.300 1.00 80.75 68 GLU A O 1
ATOM 516 N N . THR A 1 69 ? -8.447 4.127 9.050 1.00 82.69 69 THR A N 1
ATOM 517 C CA . THR A 1 69 ? -8.264 3.147 7.963 1.00 82.69 69 THR A CA 1
ATOM 518 C C . THR A 1 69 ? -8.542 3.740 6.588 1.00 82.69 69 THR A C 1
ATOM 520 O O . THR A 1 69 ? -7.779 3.492 5.653 1.00 82.69 69 THR A O 1
ATOM 523 N N . SER A 1 70 ? -9.564 4.591 6.457 1.00 83.44 70 SER A N 1
ATOM 524 C CA . SER A 1 70 ? -9.841 5.340 5.224 1.00 83.44 70 SER A CA 1
ATOM 525 C C . SER A 1 70 ? -8.666 6.244 4.823 1.00 83.44 70 SER A C 1
ATOM 527 O O . SER A 1 70 ? -8.240 6.266 3.662 1.00 83.44 70 SER A O 1
ATOM 529 N N . THR A 1 71 ? -8.063 6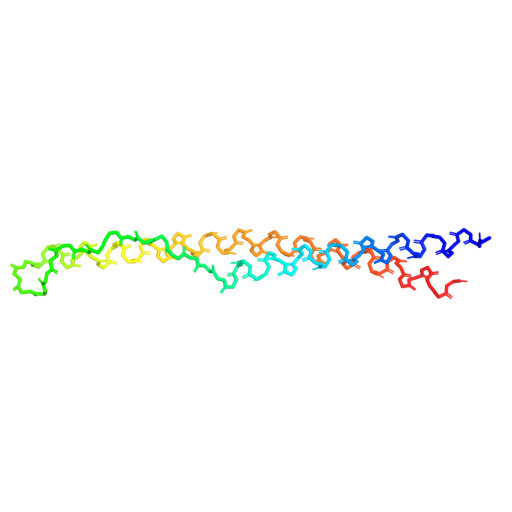.931 5.795 1.00 85.06 71 THR A N 1
ATOM 530 C CA . THR A 1 71 ? -6.900 7.799 5.560 1.00 85.06 71 THR A CA 1
ATOM 531 C C . THR A 1 71 ? -5.669 6.999 5.126 1.00 85.06 71 THR A C 1
ATOM 533 O O . THR A 1 71 ? -4.958 7.403 4.199 1.00 85.06 71 THR A O 1
ATOM 536 N N . LEU A 1 72 ? -5.420 5.848 5.757 1.00 84.94 72 LEU A N 1
ATOM 537 C CA . LEU A 1 72 ? -4.328 4.941 5.392 1.00 84.94 72 LEU A CA 1
ATOM 538 C C . LEU A 1 72 ? -4.544 4.316 4.007 1.00 84.94 72 LEU A C 1
ATOM 540 O O . LEU A 1 72 ? -3.610 4.297 3.205 1.00 84.94 72 LEU A O 1
ATOM 544 N N . ASN A 1 73 ? -5.775 3.919 3.671 1.00 87.56 73 ASN A N 1
ATOM 545 C CA . ASN A 1 73 ? -6.130 3.425 2.337 1.00 87.56 73 ASN A CA 1
ATOM 546 C C . ASN A 1 73 ? -5.883 4.475 1.251 1.00 87.56 73 ASN A C 1
ATOM 548 O O . ASN A 1 73 ? -5.335 4.157 0.196 1.00 87.56 73 ASN A O 1
ATOM 552 N N . LYS A 1 74 ? -6.210 5.746 1.512 1.00 85.56 74 LYS A N 1
ATOM 553 C CA . LYS A 1 74 ? -5.912 6.834 0.571 1.00 85.56 74 LYS A CA 1
ATOM 554 C C . LYS A 1 74 ? -4.408 6.958 0.311 1.00 85.56 74 LYS A C 1
ATOM 556 O O . LYS A 1 74 ? -3.998 7.114 -0.838 1.00 85.56 74 LYS A O 1
ATOM 561 N N . LYS A 1 75 ? -3.576 6.851 1.354 1.00 85.81 75 LYS A N 1
ATOM 562 C CA . LYS A 1 75 ? -2.108 6.854 1.212 1.00 85.81 75 LYS A CA 1
ATOM 563 C C . LYS A 1 75 ? -1.622 5.631 0.429 1.00 85.81 75 LYS A C 1
ATOM 565 O O . LYS A 1 75 ? -0.817 5.788 -0.487 1.00 85.81 75 LYS A O 1
ATOM 570 N N . ALA A 1 76 ? -2.149 4.445 0.732 1.00 86.31 76 ALA A N 1
ATOM 571 C CA . ALA A 1 76 ? -1.825 3.208 0.024 1.00 86.31 76 ALA A CA 1
ATOM 572 C C . ALA A 1 76 ? -2.152 3.299 -1.478 1.00 86.31 76 ALA A C 1
ATOM 574 O O . ALA A 1 76 ? -1.348 2.894 -2.321 1.00 86.31 76 ALA A O 1
ATOM 575 N N . ALA A 1 77 ? -3.296 3.898 -1.821 1.00 86.88 77 ALA A N 1
ATOM 576 C CA . ALA A 1 77 ? -3.722 4.107 -3.201 1.00 86.88 77 ALA A CA 1
ATOM 577 C C . ALA A 1 77 ? -2.796 5.069 -3.963 1.00 86.88 77 ALA A C 1
ATOM 579 O O . ALA A 1 77 ? -2.426 4.780 -5.100 1.00 86.88 77 ALA A O 1
ATOM 580 N N . ILE A 1 78 ? -2.361 6.170 -3.335 1.00 90.75 78 ILE A N 1
ATOM 581 C CA . ILE A 1 78 ? -1.396 7.105 -3.942 1.00 90.75 78 ILE A CA 1
ATOM 582 C C . ILE A 1 78 ? -0.085 6.381 -4.265 1.00 90.75 78 ILE A C 1
ATOM 584 O O . ILE A 1 78 ? 0.396 6.457 -5.394 1.00 90.75 78 ILE A O 1
ATOM 588 N N . TRP A 1 79 ? 0.467 5.628 -3.311 1.00 84.94 79 TRP A N 1
ATOM 589 C CA . TRP A 1 79 ? 1.702 4.870 -3.534 1.00 84.94 79 TRP A CA 1
ATOM 590 C C . TRP A 1 79 ? 1.546 3.778 -4.594 1.00 84.94 79 TRP A C 1
ATOM 592 O O . TRP A 1 79 ? 2.459 3.565 -5.389 1.00 84.94 79 TRP A O 1
ATOM 602 N N . SER A 1 80 ? 0.372 3.146 -4.664 1.00 87.44 80 SER A N 1
ATOM 603 C CA . SER A 1 80 ? 0.047 2.167 -5.709 1.00 87.44 80 SER A CA 1
ATOM 604 C C . SER A 1 80 ? 0.012 2.816 -7.098 1.00 87.44 80 SER A C 1
ATOM 606 O O . SER A 1 80 ? 0.562 2.263 -8.048 1.00 87.44 80 SER A O 1
ATOM 608 N N . ALA A 1 81 ? -0.572 4.013 -7.220 1.00 87.75 81 ALA A N 1
ATOM 609 C CA . ALA A 1 81 ? -0.604 4.765 -8.475 1.00 87.75 81 ALA A CA 1
ATOM 610 C C . ALA A 1 81 ? 0.804 5.192 -8.925 1.00 87.75 81 ALA A C 1
ATOM 612 O O . ALA A 1 81 ? 1.160 5.029 -10.091 1.00 87.75 81 ALA A O 1
ATOM 613 N N . VAL A 1 82 ? 1.632 5.681 -7.995 1.00 89.19 82 VAL A N 1
ATOM 614 C CA . VAL A 1 82 ? 3.030 6.043 -8.280 1.00 89.19 82 VAL A CA 1
ATOM 615 C C . VAL A 1 82 ? 3.836 4.810 -8.705 1.00 89.19 82 VAL A C 1
ATOM 617 O O . VAL A 1 82 ? 4.557 4.866 -9.702 1.00 89.19 82 VAL A O 1
ATOM 620 N N . ALA A 1 83 ? 3.671 3.676 -8.016 1.00 90.56 83 ALA A N 1
ATOM 621 C CA . ALA A 1 83 ? 4.311 2.417 -8.394 1.00 90.56 83 ALA A CA 1
ATOM 622 C C . ALA A 1 83 ? 3.908 1.967 -9.807 1.00 90.56 83 ALA A C 1
ATOM 624 O O . ALA A 1 83 ? 4.769 1.564 -10.589 1.00 90.56 83 ALA A O 1
ATOM 625 N N . ALA A 1 84 ? 2.623 2.086 -10.157 1.00 88.38 84 ALA A N 1
ATOM 626 C CA . ALA A 1 84 ? 2.116 1.734 -11.479 1.00 88.38 84 ALA A CA 1
ATOM 627 C C . ALA A 1 84 ? 2.711 2.614 -12.591 1.00 88.38 84 ALA A C 1
ATOM 629 O O . ALA A 1 84 ? 3.081 2.091 -13.641 1.00 88.38 84 ALA A O 1
ATOM 630 N N . LEU A 1 85 ? 2.869 3.924 -12.359 1.00 90.06 85 LEU A N 1
ATOM 631 C CA . LEU A 1 85 ? 3.499 4.833 -13.326 1.00 90.06 85 LEU A CA 1
ATOM 632 C C . LEU A 1 85 ? 4.960 4.458 -13.598 1.00 90.06 85 LEU A C 1
ATOM 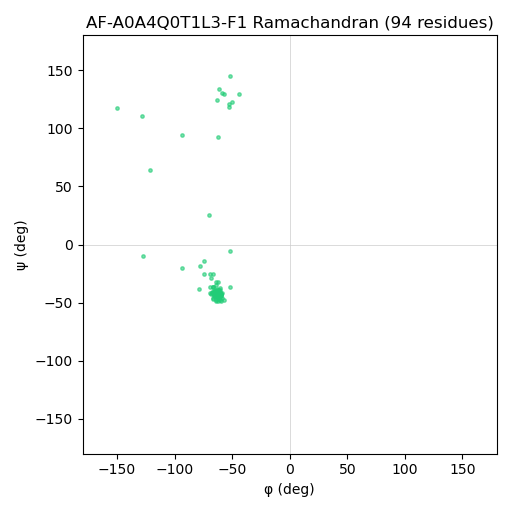634 O O . LEU A 1 85 ? 5.363 4.338 -14.756 1.00 90.06 85 LEU A O 1
ATOM 638 N N . PHE A 1 86 ? 5.747 4.226 -12.543 1.00 89.00 86 PHE A N 1
ATOM 639 C CA . PHE A 1 86 ? 7.141 3.806 -12.701 1.00 89.00 86 PHE A CA 1
ATOM 640 C C . PHE A 1 86 ? 7.262 2.409 -13.316 1.00 89.00 86 PHE A C 1
ATOM 642 O O . PHE A 1 86 ? 8.144 2.187 -14.145 1.00 89.00 86 PHE A O 1
ATOM 649 N N . GLY A 1 87 ? 6.358 1.491 -12.966 1.00 87.69 87 GLY A N 1
ATOM 650 C CA . GLY A 1 87 ? 6.291 0.156 -13.559 1.00 87.69 87 GLY A CA 1
ATOM 651 C C . GLY A 1 87 ? 5.974 0.200 -15.054 1.00 87.69 87 GLY A C 1
ATOM 652 O O . GLY A 1 87 ? 6.640 -0.470 -15.840 1.00 87.69 87 GLY A O 1
ATOM 653 N N . ALA A 1 88 ? 5.024 1.042 -15.470 1.00 87.94 88 ALA A N 1
ATOM 654 C CA . ALA A 1 88 ? 4.698 1.245 -16.880 1.00 87.94 88 ALA A CA 1
ATOM 655 C C . ALA A 1 88 ? 5.875 1.859 -17.658 1.00 87.94 88 ALA A C 1
ATOM 657 O O . ALA A 1 88 ? 6.221 1.374 -18.734 1.00 87.94 88 ALA A O 1
ATOM 658 N N . ALA A 1 89 ? 6.540 2.876 -17.096 1.00 86.94 89 ALA A N 1
ATOM 659 C CA . ALA A 1 89 ? 7.728 3.477 -17.703 1.00 86.94 89 ALA A CA 1
ATOM 660 C C . ALA A 1 89 ? 8.879 2.464 -17.843 1.00 86.94 89 ALA A C 1
ATOM 662 O O . ALA A 1 89 ? 9.520 2.396 -18.893 1.00 86.94 89 ALA A O 1
ATOM 663 N N . ALA A 1 90 ? 9.108 1.635 -16.819 1.00 87.12 90 ALA A N 1
ATOM 664 C CA . ALA A 1 90 ? 10.084 0.553 -16.875 1.00 87.12 90 ALA A CA 1
ATOM 665 C C . ALA A 1 90 ? 9.728 -0.486 -17.949 1.00 87.12 90 ALA A C 1
ATOM 667 O O . ALA A 1 90 ? 10.596 -0.877 -18.721 1.00 87.12 90 ALA A O 1
ATOM 668 N N . ALA A 1 91 ? 8.461 -0.898 -18.051 1.00 87.31 91 ALA A N 1
ATOM 669 C CA . ALA A 1 91 ? 8.026 -1.862 -19.059 1.00 87.31 91 ALA A CA 1
ATOM 670 C C . ALA A 1 91 ? 8.290 -1.361 -20.489 1.00 87.31 91 ALA A C 1
ATOM 672 O O . ALA A 1 91 ? 8.818 -2.110 -21.305 1.00 87.31 91 ALA A O 1
ATOM 673 N N . ILE A 1 92 ? 8.004 -0.084 -20.774 1.00 86.94 92 ILE A N 1
ATOM 674 C CA . ILE A 1 92 ? 8.284 0.531 -22.083 1.00 86.94 92 ILE A CA 1
ATOM 675 C C . ILE A 1 92 ? 9.793 0.537 -22.367 1.00 86.94 92 ILE A C 1
ATOM 677 O O . ILE A 1 92 ? 10.218 0.111 -23.438 1.00 86.94 92 ILE A O 1
ATOM 681 N N . LEU A 1 93 ? 10.609 0.959 -21.396 1.00 86.00 93 LEU A N 1
ATOM 682 C CA . LEU A 1 93 ? 12.071 1.004 -21.535 1.00 86.00 93 LEU A CA 1
ATOM 683 C C . LEU A 1 93 ? 12.721 -0.380 -21.663 1.00 86.00 93 LEU A C 1
ATOM 685 O O . LEU A 1 93 ? 13.816 -0.477 -22.202 1.00 86.00 93 LEU A O 1
ATOM 689 N N . GLY A 1 94 ? 12.088 -1.434 -21.143 1.00 77.38 94 GLY A N 1
ATOM 690 C CA . GLY A 1 94 ? 12.593 -2.805 -21.233 1.00 77.38 94 GLY A CA 1
ATOM 691 C C . GLY A 1 94 ? 12.358 -3.470 -22.593 1.00 77.38 94 GLY A C 1
ATOM 692 O O . GLY A 1 94 ? 13.013 -4.466 -22.891 1.00 77.38 94 GLY A O 1
ATOM 693 N N . ILE A 1 95 ? 11.431 -2.939 -23.397 1.00 80.81 95 ILE A N 1
ATOM 694 C CA . ILE A 1 95 ? 11.080 -3.460 -24.730 1.00 80.81 95 ILE A CA 1
ATOM 695 C C . ILE A 1 95 ? 11.880 -2.749 -25.844 1.00 80.81 95 ILE A C 1
ATOM 697 O O . ILE A 1 95 ? 12.000 -3.294 -26.941 1.00 80.81 95 ILE A O 1
ATOM 701 N N . MET A 1 96 ? 12.425 -1.556 -25.570 1.00 67.88 96 MET A N 1
ATOM 702 C CA . MET A 1 96 ? 13.280 -0.771 -26.482 1.00 67.88 96 MET A CA 1
ATOM 703 C C . MET A 1 96 ? 14.744 -1.223 -26.455 1.00 67.88 96 MET A C 1
ATOM 705 O O . MET A 1 96 ? 15.359 -1.239 -27.544 1.00 67.88 96 MET A O 1
#

Nearest PDB structures (foldseek):
  6lk8-assembly1_I  TM=4.931E-01  e=5.569E+00  Xenopus laevis
  6lk8-assembly1_i  TM=4.931E-01  e=9.038E+00  Xenopus laevis

Secondary structure (DSSP, 8-state):
--HHHHHHHHHHHHHHHHHHHHHHHHHHHHS---------S--TTS-HHHHHHHHHHHHHHHHHHHHHHHHHHHHHHHHHHHHHHHHHHHHHHHH-